Protein AF-A0A967FD04-F1 (afdb_monomer)

Secondary structure (DSSP, 8-state):
-EEEETTS-EEE--HHHHHHHHHHHHHTT-----PBPP--SSHHHHHTTTT----SSS-S-EEE-HHHHHHHHHHHHHHTTT---HHHHHHHHHHHHHHTT--EEE-

Sequence (107 aa):
MDLRSETGAEFRLSRNAWLHILELAKEYGWEPLGTIPPTFDDPLRNLEYKDWEGGYDTNEYQIVTDVDSAEMASALENALQDIASREESVLLAGFISFAKKGSFSID

Radius of gyration: 14.06 Å; Cα contacts (8 Å, |Δi|>4): 167; chains: 1; bounding box: 38×26×35 Å

Foldseek 3Di:
DWKADPVGDIDDDDLVLVVVLVVQLVVLPQDAPAWDADDDPDVVVVVVCPVPPRDDNDQRFTKQFQVSLLSSLVSLVVVLVVDPDPVNNVSSVVSSVVSNVGMMTRD

Mean predicted aligned error: 2.98 Å

Nearest PDB structures (foldseek):
  8x84-assembly1_A  TM=8.175E-01  e=8.573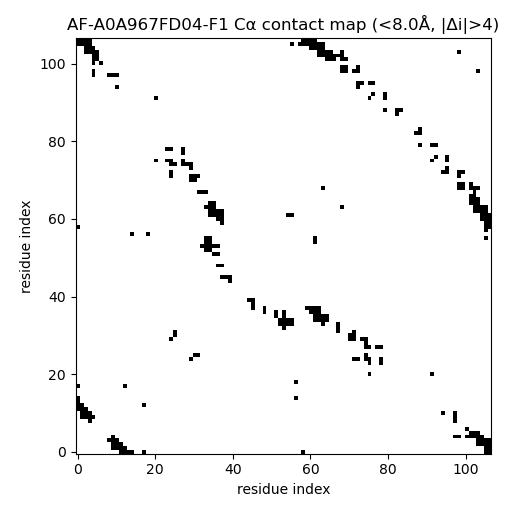E+00  Drosophila melanogaster
  5z5e-assembly1_A  TM=3.043E-01  e=2.248E+00  Nanoarchaeum equitans Kin4-M

Structure (mmCIF, N/CA/C/O backbone):
data_AF-A0A967FD04-F1
#
_entry.id   AF-A0A967FD04-F1
#
loop_
_atom_site.group_PDB
_atom_site.id
_atom_site.type_symbol
_atom_site.label_atom_id
_atom_site.label_alt_id
_atom_site.label_comp_id
_atom_site.label_asym_id
_atom_site.label_entity_id
_atom_site.label_seq_id
_atom_site.pdbx_PDB_ins_code
_atom_site.Cartn_x
_atom_site.Cartn_y
_atom_site.Cartn_z
_atom_site.occupancy
_atom_site.B_iso_or_equiv
_atom_site.auth_seq_id
_atom_site.auth_comp_id
_atom_site.auth_asym_id
_atom_site.auth_atom_id
_atom_site.pdbx_PDB_model_num
ATOM 1 N N . MET A 1 1 ? 8.939 4.785 5.369 1.00 91.44 1 MET A N 1
ATOM 2 C CA . MET A 1 1 ? 8.282 4.049 4.289 1.00 91.44 1 MET A CA 1
ATOM 3 C C . MET A 1 1 ? 7.762 5.107 3.360 1.00 91.44 1 MET A C 1
ATOM 5 O O . MET A 1 1 ? 6.920 5.898 3.786 1.00 91.44 1 MET A O 1
ATOM 9 N N . ASP A 1 2 ? 8.351 5.197 2.179 1.00 94.75 2 ASP A N 1
ATOM 10 C CA . ASP A 1 2 ? 7.984 6.203 1.198 1.00 94.75 2 ASP A CA 1
ATOM 11 C C . ASP A 1 2 ? 7.294 5.479 0.042 1.00 94.75 2 ASP A C 1
ATOM 13 O O . ASP A 1 2 ? 7.808 4.507 -0.490 1.00 94.75 2 ASP A O 1
ATOM 17 N N . LEU A 1 3 ? 6.076 5.894 -0.293 1.00 96.88 3 LEU A N 1
ATOM 18 C CA . LEU A 1 3 ? 5.283 5.2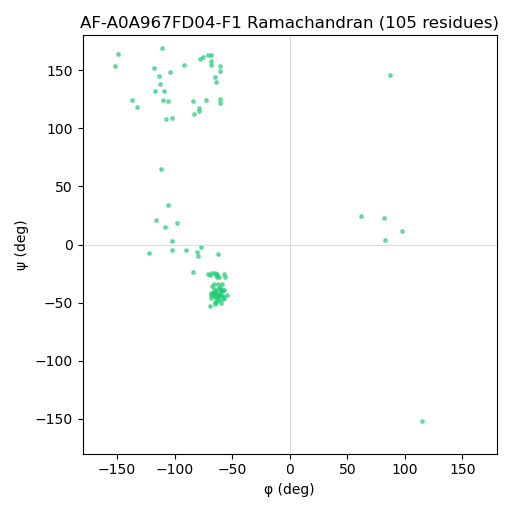74 -1.350 1.00 96.88 3 LEU A CA 1
ATOM 19 C C . LEU A 1 3 ? 5.134 6.250 -2.505 1.00 96.88 3 LEU A C 1
ATOM 21 O O . LEU A 1 3 ? 4.867 7.437 -2.279 1.00 96.88 3 LEU A O 1
ATOM 25 N N . ARG A 1 4 ? 5.252 5.756 -3.737 1.00 96.75 4 ARG A N 1
ATOM 26 C CA . ARG A 1 4 ? 5.159 6.587 -4.941 1.00 96.75 4 ARG A CA 1
ATOM 27 C C . ARG A 1 4 ? 4.237 5.952 -5.974 1.00 96.75 4 ARG A C 1
ATOM 29 O O . ARG A 1 4 ? 4.509 4.871 -6.472 1.00 96.75 4 ARG A O 1
ATOM 36 N N . SER A 1 5 ? 3.155 6.641 -6.325 1.00 94.62 5 SER A N 1
ATOM 37 C CA . SER A 1 5 ? 2.274 6.208 -7.426 1.00 94.62 5 SER A CA 1
ATOM 38 C C . SER A 1 5 ? 2.900 6.488 -8.795 1.00 94.62 5 SER A C 1
ATOM 40 O O . SER A 1 5 ? 3.721 7.403 -8.917 1.00 94.62 5 SER A O 1
ATOM 42 N N . GLU A 1 6 ? 2.413 5.830 -9.848 1.00 88.88 6 GLU A N 1
ATOM 43 C CA . GLU A 1 6 ? 2.800 6.127 -11.241 1.00 88.88 6 GLU A CA 1
ATOM 44 C C . GLU A 1 6 ? 2.559 7.591 -11.650 1.00 88.88 6 GLU A C 1
ATOM 46 O O . GLU A 1 6 ? 3.286 8.154 -12.466 1.00 88.88 6 GLU A O 1
ATOM 51 N N . THR A 1 7 ? 1.574 8.255 -11.036 1.00 89.88 7 THR A N 1
ATOM 52 C CA . THR A 1 7 ? 1.272 9.677 -11.288 1.00 89.88 7 THR A CA 1
ATOM 53 C C . THR A 1 7 ? 2.241 10.650 -10.603 1.00 89.88 7 THR A C 1
ATOM 55 O O . THR A 1 7 ? 2.099 11.866 -10.739 1.00 89.88 7 THR A O 1
ATOM 58 N N . GLY A 1 8 ? 3.207 10.142 -9.831 1.00 91.56 8 GLY A N 1
ATOM 59 C CA . GLY A 1 8 ? 4.159 10.941 -9.060 1.00 91.56 8 GLY A CA 1
ATOM 60 C C . GLY A 1 8 ? 3.636 11.433 -7.708 1.00 91.56 8 GLY A C 1
ATOM 61 O O . GLY A 1 8 ? 4.352 12.153 -7.015 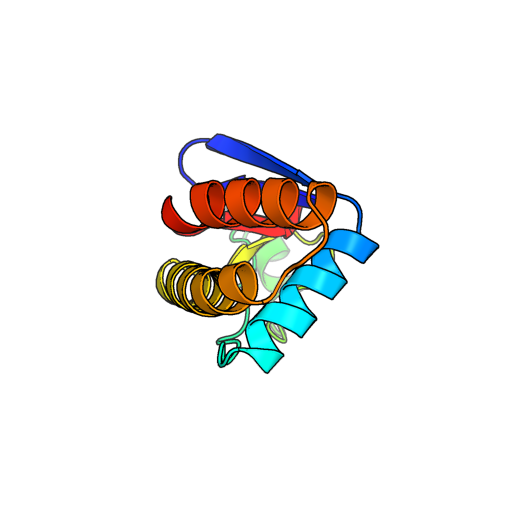1.00 91.56 8 GLY A O 1
ATOM 62 N N . ALA A 1 9 ? 2.417 11.056 -7.300 1.00 94.38 9 ALA A N 1
ATOM 63 C CA . ALA A 1 9 ? 1.963 11.301 -5.933 1.00 94.38 9 ALA A CA 1
ATOM 64 C C . ALA A 1 9 ? 2.824 10.513 -4.936 1.00 94.38 9 ALA A C 1
ATOM 66 O O . ALA A 1 9 ? 3.147 9.353 -5.190 1.00 94.38 9 ALA A O 1
ATOM 67 N N . GLU A 1 10 ? 3.145 11.142 -3.807 1.00 96.31 10 GLU A N 1
ATOM 68 C CA . GLU A 1 10 ? 3.922 10.543 -2.722 1.00 96.31 10 GLU A CA 1
ATOM 69 C C . GLU A 1 10 ? 3.057 10.385 -1.469 1.00 96.31 10 GLU A C 1
ATOM 71 O O . GLU A 1 10 ? 2.226 11.248 -1.163 1.00 96.31 10 GLU A O 1
ATOM 76 N N . PHE A 1 11 ? 3.287 9.313 -0.719 1.00 97.31 11 PHE A N 1
ATOM 77 C CA . PHE A 1 11 ? 2.700 9.105 0.599 1.00 97.31 11 PHE A CA 1
ATOM 78 C C . PHE A 1 11 ? 3.767 8.571 1.551 1.00 97.31 11 PHE A C 1
ATOM 80 O O . PHE A 1 11 ? 4.416 7.570 1.265 1.00 97.31 11 PHE A O 1
ATOM 87 N N . ARG A 1 12 ? 3.986 9.261 2.675 1.00 96.38 12 ARG A N 1
ATOM 88 C CA . ARG A 1 12 ? 5.063 8.933 3.617 1.00 96.38 12 ARG A CA 1
ATOM 89 C C . ARG A 1 12 ? 4.494 8.540 4.961 1.00 96.38 12 ARG A C 1
ATOM 91 O O . ARG A 1 12 ? 3.667 9.254 5.525 1.00 96.38 12 ARG A O 1
ATOM 98 N N . LEU A 1 13 ? 4.989 7.431 5.490 1.00 95.94 13 LEU A N 1
ATOM 99 C CA . LEU A 1 13 ? 4.599 6.907 6.790 1.00 95.94 13 LEU A CA 1
ATOM 100 C C . LEU A 1 13 ? 5.752 6.152 7.457 1.00 95.94 13 LEU A C 1
ATOM 102 O O . LEU A 1 13 ? 6.755 5.788 6.836 1.00 95.94 13 LEU A O 1
ATOM 106 N N . SER A 1 14 ? 5.632 5.925 8.762 1.00 96.06 14 SER A N 1
ATOM 107 C CA . SER A 1 14 ? 6.600 5.096 9.481 1.00 96.06 14 SER A CA 1
ATOM 108 C C . SER A 1 14 ? 6.481 3.629 9.048 1.00 96.06 14 SER A C 1
ATOM 110 O O . SER A 1 14 ? 5.429 3.191 8.583 1.00 96.06 14 SER A O 1
ATOM 112 N N . ARG A 1 15 ? 7.545 2.837 9.240 1.00 94.56 15 ARG A N 1
ATOM 113 C CA . ARG A 1 15 ? 7.493 1.387 8.977 1.00 94.56 15 ARG A CA 1
ATOM 114 C C . ARG A 1 15 ? 6.403 0.698 9.806 1.00 94.56 15 ARG A C 1
ATOM 116 O O . ARG A 1 15 ? 5.709 -0.163 9.290 1.00 94.56 15 ARG A O 1
ATOM 123 N N . ASN A 1 16 ? 6.221 1.111 11.060 1.00 95.69 16 ASN A N 1
ATOM 124 C CA . ASN A 1 16 ? 5.195 0.538 11.935 1.00 95.69 16 ASN A CA 1
ATOM 125 C C . ASN A 1 16 ? 3.784 0.859 11.438 1.00 95.69 16 ASN A C 1
ATOM 127 O O . ASN A 1 16 ? 2.937 -0.023 11.428 1.00 95.69 16 ASN A O 1
ATOM 131 N N . ALA A 1 17 ? 3.548 2.093 10.983 1.00 96.31 17 ALA A N 1
ATOM 132 C CA . ALA A 1 17 ? 2.273 2.472 10.385 1.00 96.31 17 ALA A CA 1
ATOM 133 C C . ALA A 1 17 ? 1.985 1.664 9.111 1.00 96.31 17 ALA A C 1
ATOM 135 O O . ALA A 1 17 ? 0.853 1.255 8.891 1.00 96.31 17 ALA A O 1
ATOM 136 N N . TRP A 1 18 ? 3.009 1.397 8.295 1.00 97.31 18 TRP A N 1
ATOM 137 C CA . TRP A 1 18 ? 2.863 0.562 7.106 1.00 97.31 18 TRP A CA 1
ATOM 138 C C . TRP A 1 18 ? 2.507 -0.888 7.440 1.00 97.31 18 TRP A C 1
ATOM 140 O O . TRP A 1 18 ? 1.539 -1.416 6.905 1.00 97.31 18 TRP A O 1
ATOM 150 N N . LEU A 1 19 ? 3.236 -1.515 8.368 1.00 96.69 19 LEU A N 1
ATOM 151 C CA . LEU A 1 19 ? 2.927 -2.876 8.814 1.00 96.69 19 LEU A CA 1
ATOM 152 C C . LEU A 1 19 ? 1.521 -2.977 9.412 1.00 96.69 19 LEU A C 1
ATOM 154 O O . LEU A 1 19 ? 0.809 -3.929 9.116 1.00 96.69 19 LEU A O 1
ATOM 158 N N . HIS A 1 20 ? 1.116 -1.969 10.187 1.00 96.25 20 HIS A N 1
ATOM 159 C CA . HIS A 1 20 ? -0.234 -1.873 10.738 1.00 96.25 20 HIS A CA 1
ATOM 160 C C . HIS A 1 20 ? -1.301 -1.785 9.643 1.00 96.25 20 HIS A C 1
ATOM 162 O O . HIS A 1 20 ? -2.297 -2.493 9.701 1.00 96.25 20 HIS A O 1
ATOM 168 N N . ILE A 1 21 ? -1.079 -0.977 8.600 1.00 97.62 21 ILE A N 1
ATOM 169 C CA . ILE A 1 21 ? -1.982 -0.908 7.441 1.00 97.62 21 ILE A CA 1
ATOM 170 C C . ILE A 1 21 ? -2.097 -2.270 6.745 1.00 97.62 21 ILE A C 1
ATOM 172 O O . ILE A 1 21 ? -3.204 -2.678 6.405 1.00 97.62 21 ILE A O 1
ATOM 176 N N . LEU A 1 22 ? -0.984 -2.985 6.548 1.00 98.00 22 LEU A N 1
ATOM 177 C CA . LEU A 1 22 ? -0.995 -4.315 5.928 1.00 98.00 22 LEU A CA 1
ATOM 178 C C . LEU A 1 22 ? -1.756 -5.343 6.772 1.00 98.00 22 LEU A C 1
ATOM 180 O O . LEU A 1 22 ? -2.487 -6.163 6.222 1.00 98.00 22 LEU A O 1
ATOM 184 N N . GLU A 1 23 ? -1.563 -5.327 8.091 1.00 97.69 23 GLU A N 1
ATOM 185 C CA . GLU A 1 23 ? -2.273 -6.201 9.028 1.00 97.69 23 GLU A CA 1
ATOM 186 C C . GLU A 1 23 ? -3.772 -5.901 9.014 1.00 97.69 23 GLU A C 1
ATOM 188 O O . GLU A 1 23 ? -4.576 -6.797 8.766 1.00 97.69 23 GLU A O 1
ATOM 19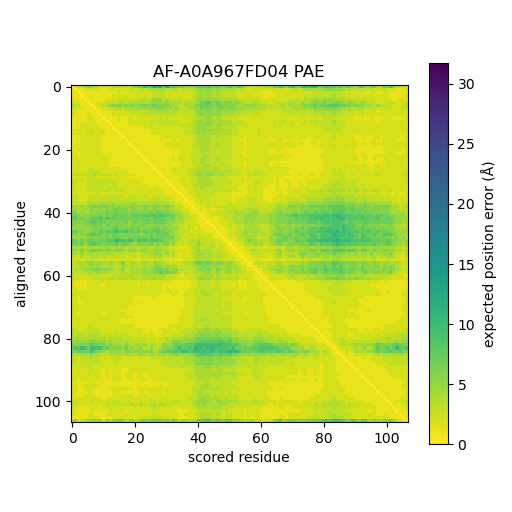3 N N . LEU A 1 24 ? -4.139 -4.626 9.136 1.00 97.75 24 LEU A N 1
ATOM 194 C CA . LEU A 1 24 ? -5.527 -4.189 9.126 1.00 97.75 24 LEU A CA 1
ATOM 195 C C . LEU A 1 24 ? -6.223 -4.507 7.797 1.00 97.75 24 LEU A C 1
ATOM 197 O O . LEU A 1 24 ? -7.341 -5.007 7.786 1.00 97.75 24 LEU A O 1
ATOM 201 N N . ALA A 1 25 ? -5.571 -4.275 6.656 1.00 98.31 25 ALA A N 1
ATOM 202 C CA . ALA A 1 25 ? -6.142 -4.635 5.361 1.00 98.31 25 ALA A CA 1
ATOM 203 C C . ALA A 1 25 ? -6.454 -6.142 5.294 1.00 98.31 25 ALA A C 1
ATOM 205 O O . ALA A 1 25 ? -7.548 -6.518 4.872 1.00 98.31 25 ALA A O 1
ATOM 206 N N . LYS A 1 26 ? -5.536 -7.001 5.764 1.00 98.38 26 LYS A N 1
ATOM 207 C CA . LYS A 1 26 ? -5.744 -8.460 5.811 1.00 98.38 26 LYS 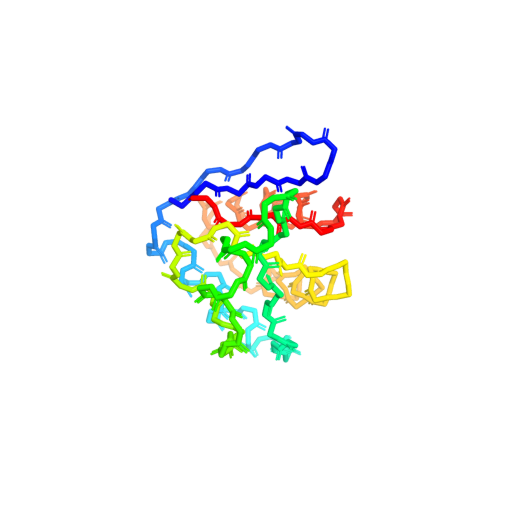A CA 1
ATOM 208 C C . LYS A 1 26 ? -6.906 -8.851 6.716 1.00 98.38 26 LYS A C 1
ATOM 210 O O . LYS A 1 26 ? -7.725 -9.679 6.328 1.00 98.38 26 LYS A O 1
ATOM 215 N N . GLU A 1 27 ? -7.004 -8.247 7.898 1.00 98.19 27 GLU A N 1
ATOM 216 C CA . GLU A 1 27 ? -8.115 -8.485 8.829 1.00 98.19 27 GLU A CA 1
ATOM 217 C C . GLU A 1 27 ? -9.480 -8.158 8.206 1.00 98.19 27 GLU A C 1
ATOM 219 O O . GLU A 1 27 ? -10.461 -8.852 8.472 1.00 98.19 27 GLU A O 1
ATOM 224 N N . TYR A 1 28 ? -9.531 -7.150 7.331 1.00 98.19 28 TYR A N 1
ATOM 225 C CA . TYR A 1 28 ? -10.749 -6.706 6.646 1.00 98.19 28 TYR A CA 1
ATOM 226 C C . TYR A 1 28 ? -10.908 -7.273 5.226 1.00 98.19 28 TYR A C 1
ATOM 228 O O . TYR A 1 28 ? -11.727 -6.780 4.445 1.00 98.19 28 TYR A O 1
ATOM 236 N N . GLY A 1 29 ? -10.182 -8.350 4.911 1.00 97.75 29 GLY A N 1
ATOM 237 C CA . GLY A 1 29 ? -10.433 -9.186 3.737 1.00 97.75 29 GLY A CA 1
ATOM 238 C C . GLY A 1 29 ? -9.580 -8.887 2.509 1.00 97.75 29 GLY A C 1
ATOM 239 O O . GLY A 1 29 ? -9.889 -9.407 1.440 1.00 97.75 29 GLY A O 1
ATOM 240 N N . TRP A 1 30 ? -8.520 -8.083 2.626 1.00 98.44 30 TRP A N 1
ATOM 241 C CA . TRP A 1 30 ? -7.510 -8.008 1.570 1.00 98.44 30 TRP A CA 1
ATOM 242 C C . TRP A 1 30 ? -6.654 -9.280 1.564 1.00 98.44 30 TRP A C 1
ATOM 244 O O . TRP A 1 30 ? -6.032 -9.634 2.568 1.00 98.44 30 TRP A O 1
ATOM 254 N N . GLU A 1 31 ? -6.598 -9.949 0.416 1.00 98.00 31 GLU A N 1
ATOM 255 C CA . GLU A 1 31 ? -5.716 -11.087 0.169 1.00 98.00 31 GLU A CA 1
ATOM 256 C C . GLU A 1 31 ? -4.524 -10.605 -0.672 1.00 98.00 31 GLU A C 1
ATOM 258 O O . GLU A 1 31 ? -4.710 -10.297 -1.847 1.00 98.00 31 GLU A O 1
ATOM 263 N N . PRO A 1 32 ? -3.302 -10.513 -0.108 1.00 97.50 32 PRO A N 1
ATOM 264 C CA . PRO A 1 32 ? -2.163 -9.980 -0.845 1.00 97.50 32 PRO A CA 1
ATOM 265 C C . PRO A 1 32 ? -1.866 -10.806 -2.094 1.00 97.50 32 PRO A C 1
ATOM 267 O O . PRO A 1 32 ? -1.610 -12.009 -2.000 1.00 97.50 32 PRO A O 1
ATOM 270 N N . LEU A 1 33 ? -1.826 -10.143 -3.248 1.00 97.50 33 LEU A N 1
ATOM 271 C CA . LEU A 1 33 ? -1.468 -10.785 -4.517 1.00 97.50 33 LEU A CA 1
ATOM 272 C C . LEU A 1 33 ? 0.047 -10.958 -4.706 1.00 97.50 33 LEU A C 1
ATOM 274 O O . LEU A 1 33 ? 0.485 -11.657 -5.621 1.00 97.50 33 LEU A O 1
ATOM 278 N N . GLY A 1 34 ? 0.837 -10.342 -3.830 1.00 97.00 34 GLY A N 1
ATOM 279 C CA . GLY A 1 34 ? 2.281 -10.221 -3.953 1.00 97.00 34 GLY A CA 1
ATOM 280 C C . GLY A 1 34 ? 2.675 -8.990 -4.767 1.00 97.00 34 GLY A C 1
ATOM 281 O O . GLY A 1 34 ? 1.999 -8.585 -5.715 1.00 97.00 34 GLY A O 1
ATOM 282 N N . THR A 1 35 ? 3.800 -8.388 -4.401 1.00 97.19 35 THR A N 1
ATOM 283 C CA . THR A 1 35 ? 4.406 -7.315 -5.196 1.00 97.19 35 THR A CA 1
ATOM 284 C C . THR A 1 35 ? 5.153 -7.869 -6.405 1.00 97.19 35 THR A C 1
ATOM 286 O O . THR A 1 35 ? 5.562 -9.032 -6.429 1.00 97.19 35 THR A O 1
ATOM 289 N N . ILE A 1 36 ? 5.385 -7.024 -7.407 1.00 95.94 36 ILE A N 1
ATOM 290 C CA . ILE A 1 36 ? 6.282 -7.332 -8.528 1.00 95.94 36 ILE A CA 1
ATOM 291 C C . ILE A 1 36 ? 7.612 -6.583 -8.353 1.00 95.94 36 ILE A C 1
ATOM 293 O O . ILE A 1 36 ? 7.624 -5.486 -7.782 1.00 95.94 36 ILE A O 1
ATOM 297 N N . PRO A 1 37 ? 8.738 -7.143 -8.827 1.00 94.56 37 PRO A N 1
ATOM 298 C CA . PRO A 1 37 ? 10.028 -6.483 -8.695 1.00 94.56 37 PRO A CA 1
ATOM 299 C C . PRO A 1 37 ? 10.107 -5.224 -9.574 1.00 94.56 37 PRO A C 1
ATOM 301 O O . PRO A 1 37 ? 9.441 -5.151 -10.615 1.00 94.56 37 PRO A O 1
ATOM 304 N N . PRO A 1 38 ? 10.952 -4.244 -9.211 1.00 91.69 38 PRO A N 1
ATOM 305 C CA . PRO A 1 38 ? 11.247 -3.122 -10.093 1.00 91.69 38 PRO A CA 1
ATOM 306 C C . PRO A 1 38 ? 11.875 -3.607 -11.407 1.00 91.69 38 PRO A C 1
ATOM 308 O O . PRO A 1 38 ? 12.600 -4.600 -11.449 1.00 91.69 38 PRO A O 1
ATOM 311 N N . THR A 1 39 ? 11.623 -2.873 -12.491 1.00 88.69 39 THR A N 1
ATOM 312 C CA . THR A 1 39 ? 12.245 -3.132 -13.796 1.00 88.69 39 THR A CA 1
ATOM 313 C C . THR A 1 39 ? 13.246 -2.032 -14.125 1.00 88.69 39 THR A C 1
ATOM 315 O O . THR A 1 39 ? 12.931 -0.846 -14.033 1.00 88.69 39 THR A O 1
ATOM 318 N N . PHE A 1 40 ? 14.446 -2.426 -14.544 1.00 87.88 40 PHE A N 1
ATOM 319 C CA . PHE A 1 40 ? 15.515 -1.526 -14.963 1.00 87.88 40 PHE A CA 1
ATOM 320 C C . PHE A 1 40 ? 15.878 -1.747 -16.432 1.00 87.88 40 PHE A C 1
ATOM 322 O O . PHE A 1 40 ? 15.798 -2.865 -16.943 1.00 87.88 40 PHE A O 1
ATOM 329 N N . ASP A 1 41 ? 16.365 -0.692 -17.089 1.00 92.06 41 ASP A N 1
ATOM 330 C CA . ASP A 1 41 ? 16.901 -0.783 -18.456 1.00 92.06 41 ASP A CA 1
ATOM 331 C C . ASP A 1 41 ? 18.145 -1.684 -18.540 1.00 92.06 41 ASP A C 1
ATOM 333 O O . ASP A 1 41 ? 18.435 -2.244 -19.595 1.00 92.06 41 ASP A O 1
ATOM 337 N N . ASP A 1 42 ? 18.883 -1.829 -17.433 1.00 90.94 42 ASP A N 1
ATOM 338 C CA . ASP A 1 42 ? 20.030 -2.729 -17.320 1.00 90.94 42 ASP A CA 1
ATOM 339 C C . ASP A 1 42 ? 19.569 -4.164 -16.989 1.00 90.94 42 ASP A C 1
ATOM 341 O O . ASP A 1 42 ? 19.117 -4.420 -15.865 1.00 90.94 42 ASP A O 1
ATOM 345 N N . PRO A 1 43 ? 19.729 -5.134 -17.911 1.00 89.19 43 PRO A N 1
ATOM 346 C CA . PRO A 1 43 ? 19.320 -6.514 -17.678 1.00 89.19 43 PRO A CA 1
ATOM 347 C C . PRO A 1 43 ? 20.053 -7.187 -16.515 1.00 89.19 43 PRO A C 1
ATOM 349 O O . PRO A 1 43 ? 19.485 -8.086 -15.901 1.00 89.19 43 PRO A O 1
ATOM 352 N N . LEU A 1 44 ? 21.291 -6.781 -16.199 1.00 89.81 44 LEU A N 1
ATOM 353 C CA . LEU A 1 44 ? 22.044 -7.370 -15.087 1.00 89.81 44 LEU A CA 1
ATOM 354 C C . LEU A 1 44 ? 21.410 -7.027 -13.742 1.00 89.81 44 LEU A C 1
ATOM 356 O O . LEU A 1 44 ? 21.362 -7.886 -12.867 1.00 89.81 44 LEU A O 1
ATOM 360 N N . ARG A 1 45 ? 20.859 -5.817 -13.606 1.00 87.00 45 ARG A N 1
ATOM 361 C CA . ARG A 1 45 ? 20.124 -5.411 -12.403 1.00 87.00 45 ARG A CA 1
ATOM 362 C C . ARG A 1 45 ? 18.841 -6.213 -12.239 1.00 87.00 45 ARG A C 1
ATOM 364 O O . ARG A 1 45 ? 18.529 -6.632 -11.136 1.00 87.00 45 ARG A O 1
ATOM 371 N N . ASN A 1 46 ? 18.138 -6.512 -13.330 1.00 87.19 46 ASN A N 1
ATOM 372 C CA . ASN A 1 46 ? 16.928 -7.339 -13.270 1.00 87.19 46 ASN A CA 1
ATOM 373 C C . ASN A 1 46 ? 17.214 -8.779 -12.791 1.00 87.19 46 ASN A C 1
ATOM 375 O O . ASN A 1 46 ? 16.336 -9.412 -12.211 1.00 87.19 46 ASN A O 1
ATOM 379 N N . LEU A 1 47 ? 18.435 -9.304 -12.985 1.00 88.31 47 LEU A N 1
ATOM 380 C CA . LEU A 1 47 ? 18.815 -10.638 -12.493 1.00 88.31 47 LEU A CA 1
ATOM 381 C C . LEU A 1 47 ? 18.892 -10.718 -10.964 1.00 88.31 47 LEU A C 1
ATOM 383 O O . LEU A 1 47 ? 18.742 -11.816 -10.425 1.00 88.31 47 LEU A O 1
ATOM 387 N N . GLU A 1 48 ? 19.109 -9.593 -10.277 1.00 86.12 48 GLU A N 1
ATOM 388 C CA . GLU A 1 48 ? 19.107 -9.525 -8.808 1.00 86.12 48 GLU A CA 1
ATOM 389 C C . GLU A 1 48 ? 1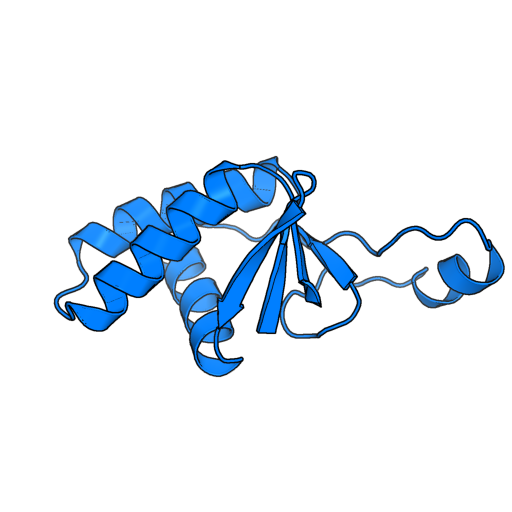7.717 -9.839 -8.233 1.00 86.12 48 GLU A C 1
ATOM 391 O O . GLU A 1 48 ? 17.612 -10.354 -7.125 1.00 86.12 48 GLU A O 1
ATOM 396 N N . TYR A 1 49 ? 16.662 -9.631 -9.027 1.00 88.56 49 TYR A N 1
ATOM 397 C CA . TYR A 1 49 ? 15.263 -9.788 -8.628 1.00 88.56 49 TYR A CA 1
ATOM 398 C C . TYR A 1 49 ? 14.580 -11.012 -9.259 1.00 88.56 49 TYR A C 1
ATOM 400 O O . TYR A 1 49 ? 13.356 -11.120 -9.255 1.00 88.56 49 TYR A O 1
ATOM 408 N N . LYS A 1 50 ? 15.348 -11.953 -9.823 1.00 85.19 50 LYS A N 1
ATOM 409 C CA . LYS A 1 50 ? 14.793 -13.138 -10.505 1.00 85.19 50 LYS A CA 1
ATOM 410 C C . LYS A 1 50 ? 13.997 -14.071 -9.574 1.00 85.19 50 LYS A C 1
ATOM 412 O O . LYS A 1 50 ? 13.107 -14.770 -10.043 1.00 85.19 50 LYS A O 1
ATOM 417 N N . ASP A 1 51 ? 14.339 -14.079 -8.285 1.00 88.44 51 ASP A N 1
ATOM 418 C CA . ASP A 1 51 ? 13.749 -14.935 -7.247 1.00 88.44 51 ASP A CA 1
ATOM 419 C C . ASP A 1 51 ? 12.815 -14.110 -6.333 1.00 88.44 51 ASP A C 1
ATOM 421 O O . ASP A 1 51 ? 12.751 -14.332 -5.129 1.00 88.44 51 ASP A O 1
ATOM 425 N N . TRP A 1 52 ? 12.133 -13.103 -6.896 1.00 92.56 52 TRP A N 1
ATOM 426 C CA . TRP A 1 52 ? 11.263 -12.193 -6.148 1.00 92.56 52 TRP A CA 1
ATOM 427 C C . TRP A 1 52 ? 10.111 -12.934 -5.457 1.00 92.56 52 TRP A C 1
ATOM 429 O O . TRP A 1 52 ? 9.288 -13.571 -6.115 1.00 92.56 52 TRP A O 1
ATOM 439 N N . GLU A 1 53 ? 10.024 -12.812 -4.132 1.00 91.50 53 GLU A N 1
ATOM 440 C CA . GLU A 1 53 ? 9.025 -13.523 -3.320 1.00 91.50 53 GLU A CA 1
ATOM 441 C C . GLU A 1 53 ? 7.710 -12.744 -3.131 1.00 91.50 53 GLU A C 1
ATOM 443 O O . GLU A 1 53 ? 6.763 -13.268 -2.548 1.00 91.50 53 GLU A O 1
ATOM 448 N N . GLY A 1 54 ? 7.622 -11.501 -3.620 1.00 93.19 54 GLY A N 1
ATOM 449 C CA . GLY A 1 54 ? 6.388 -10.708 -3.555 1.00 93.19 54 GLY A CA 1
ATOM 450 C C . GLY A 1 54 ? 6.133 -10.006 -2.218 1.00 93.19 54 GLY A C 1
ATOM 451 O O . GLY A 1 54 ? 4.983 -9.698 -1.908 1.00 93.19 54 GLY A O 1
ATOM 452 N N . GLY A 1 55 ? 7.173 -9.759 -1.416 1.00 93.88 55 GLY A N 1
ATOM 453 C CA . GLY A 1 55 ? 7.068 -9.099 -0.109 1.00 93.88 55 GLY A CA 1
ATOM 454 C C . GLY A 1 55 ? 6.674 -7.615 -0.177 1.00 93.88 55 GLY A C 1
ATOM 455 O O . GLY A 1 55 ? 6.787 -6.971 -1.216 1.00 93.88 55 GLY A O 1
ATOM 456 N N . TYR A 1 56 ? 6.223 -7.068 0.957 1.00 96.00 56 TYR A N 1
ATOM 457 C CA . TYR A 1 56 ? 5.764 -5.672 1.088 1.00 96.00 56 TYR A CA 1
ATOM 458 C C . TYR A 1 56 ? 6.545 -4.884 2.150 1.00 96.00 56 TYR A C 1
ATOM 460 O O . TYR A 1 56 ? 6.299 -3.698 2.344 1.00 96.00 56 TYR A O 1
ATOM 468 N N . ASP A 1 57 ? 7.419 -5.525 2.924 1.00 90.75 57 ASP A N 1
ATOM 469 C CA . ASP A 1 57 ? 7.951 -4.992 4.185 1.00 90.75 57 ASP A CA 1
ATOM 470 C C . ASP A 1 57 ? 9.376 -4.418 4.083 1.00 90.75 57 ASP A C 1
ATOM 472 O O . ASP A 1 57 ? 9.943 -3.968 5.095 1.00 90.75 57 ASP A O 1
ATOM 476 N N . THR A 1 58 ? 9.923 -4.417 2.868 1.00 87.00 58 THR A N 1
ATOM 477 C CA . THR A 1 58 ? 11.233 -3.880 2.487 1.00 87.00 58 THR A CA 1
ATOM 478 C C . THR A 1 58 ? 11.102 -2.626 1.616 1.00 87.00 58 THR A C 1
ATOM 480 O O . THR A 1 58 ? 10.018 -2.271 1.161 1.00 87.00 58 THR A O 1
ATOM 483 N N . ASN A 1 59 ? 12.223 -1.939 1.418 1.00 86.44 59 ASN A N 1
ATOM 484 C CA . ASN A 1 59 ? 12.349 -0.716 0.629 1.00 86.44 59 ASN A CA 1
ATOM 485 C C . ASN A 1 59 ? 13.184 -1.023 -0.624 1.00 86.44 59 ASN A C 1
ATOM 487 O O . ASN A 1 59 ? 14.334 -0.597 -0.740 1.00 86.44 59 ASN A O 1
ATOM 491 N N . GLU A 1 60 ? 12.664 -1.871 -1.506 1.00 88.75 60 GLU A N 1
ATOM 492 C CA . GLU A 1 60 ? 13.400 -2.396 -2.664 1.00 88.75 60 GLU A CA 1
ATOM 493 C C . GLU A 1 60 ? 12.778 -1.953 -3.990 1.00 88.75 60 GLU A C 1
ATOM 495 O O . GLU A 1 60 ? 13.026 -2.568 -5.026 1.00 88.75 60 GLU A O 1
ATOM 500 N N . TYR A 1 61 ? 12.000 -0.863 -3.972 1.00 91.44 61 TYR A N 1
ATOM 501 C CA . TYR A 1 61 ? 11.243 -0.348 -5.116 1.00 91.44 61 TYR A CA 1
ATOM 502 C C . TYR A 1 61 ? 10.198 -1.338 -5.638 1.00 91.44 61 TYR A C 1
ATOM 504 O O . TYR A 1 61 ? 9.811 -1.280 -6.807 1.00 91.44 61 TYR A O 1
ATOM 512 N N . GLN A 1 62 ? 9.738 -2.256 -4.785 1.00 94.69 62 GLN A N 1
ATOM 513 C CA . GLN A 1 62 ? 8.722 -3.219 -5.177 1.00 94.69 62 GLN A CA 1
ATOM 514 C C . GLN A 1 62 ? 7.399 -2.543 -5.499 1.00 94.69 62 GLN A C 1
ATOM 516 O O . GLN A 1 62 ? 7.021 -1.554 -4.871 1.00 94.69 62 GLN A O 1
ATOM 521 N N . ILE A 1 63 ? 6.700 -3.085 -6.486 1.00 96.56 63 ILE A N 1
ATOM 522 C CA . ILE A 1 63 ? 5.502 -2.476 -7.046 1.00 96.56 63 ILE A CA 1
ATOM 523 C C . ILE A 1 63 ? 4.282 -3.249 -6.557 1.00 96.56 63 ILE A C 1
ATOM 525 O O . ILE A 1 63 ? 4.153 -4.455 -6.780 1.00 96.56 63 ILE A O 1
ATOM 529 N N . VAL A 1 64 ? 3.365 -2.528 -5.922 1.00 97.62 64 VAL A N 1
ATOM 530 C CA . VAL A 1 64 ? 2.002 -2.977 -5.644 1.00 97.62 64 VAL A CA 1
ATOM 531 C C . VAL A 1 64 ? 1.167 -2.702 -6.893 1.00 97.62 64 VAL A C 1
ATOM 533 O O . VAL A 1 64 ? 1.138 -1.572 -7.385 1.00 97.62 64 VAL A O 1
ATOM 536 N N . THR A 1 65 ? 0.525 -3.734 -7.443 1.00 97.69 65 THR A N 1
ATOM 537 C CA . THR A 1 65 ? -0.238 -3.620 -8.700 1.00 97.69 65 THR A CA 1
ATOM 538 C C . THR A 1 65 ? -1.529 -2.816 -8.519 1.00 97.69 65 THR A C 1
ATOM 540 O O . THR A 1 65 ? -2.007 -2.654 -7.400 1.00 97.69 65 THR A O 1
ATOM 543 N N . ASP A 1 66 ? -2.133 -2.345 -9.616 1.00 97.69 66 ASP A N 1
ATOM 544 C CA . ASP A 1 66 ? -3.425 -1.639 -9.571 1.00 97.69 66 ASP A CA 1
ATOM 545 C C . ASP A 1 66 ? -4.517 -2.453 -8.868 1.00 97.69 66 ASP A C 1
ATOM 547 O O . ASP A 1 66 ? -5.282 -1.914 -8.070 1.00 97.69 66 ASP A O 1
ATOM 551 N N . VAL A 1 67 ? -4.582 -3.754 -9.171 1.00 97.94 67 VAL A N 1
ATOM 552 C CA . VAL A 1 67 ? -5.581 -4.670 -8.608 1.00 97.94 67 VAL A CA 1
ATOM 553 C C . VAL A 1 67 ? -5.366 -4.805 -7.106 1.00 97.94 67 VAL A C 1
ATOM 555 O O . VAL A 1 67 ? -6.285 -4.563 -6.330 1.00 97.94 67 VAL A O 1
ATOM 558 N N . ASP A 1 68 ? -4.134 -5.100 -6.703 1.00 98.12 68 ASP A N 1
ATOM 559 C CA . ASP A 1 68 ? -3.776 -5.313 -5.302 1.00 98.12 68 ASP A CA 1
ATOM 560 C C . ASP A 1 68 ? -3.952 -4.030 -4.467 1.00 98.12 68 ASP A C 1
ATOM 562 O O . ASP A 1 68 ? -4.499 -4.054 -3.367 1.00 98.12 68 ASP A O 1
ATOM 566 N N . SER A 1 69 ? -3.580 -2.878 -5.033 1.00 97.94 69 SER A N 1
ATOM 567 C CA . SER A 1 69 ? -3.787 -1.551 -4.441 1.00 97.94 69 SER A CA 1
ATOM 568 C C . SER A 1 69 ? -5.276 -1.231 -4.253 1.00 97.94 69 SER A C 1
ATOM 570 O O . SER A 1 69 ? -5.687 -0.742 -3.196 1.00 97.94 69 SER A O 1
ATOM 572 N N . ALA A 1 70 ? -6.113 -1.538 -5.250 1.00 98.06 70 ALA A N 1
ATOM 573 C CA . ALA A 1 70 ? -7.554 -1.311 -5.183 1.00 98.06 70 ALA A CA 1
ATOM 574 C C . ALA A 1 70 ? -8.244 -2.224 -4.156 1.00 98.06 70 ALA A C 1
ATOM 576 O O . ALA A 1 70 ? -9.104 -1.757 -3.404 1.00 98.06 70 ALA A O 1
ATOM 577 N N . GLU A 1 71 ? -7.861 -3.500 -4.096 1.00 98.44 71 GLU A N 1
ATOM 578 C CA . GLU A 1 71 ? -8.383 -4.457 -3.116 1.00 98.44 71 GLU A CA 1
ATOM 579 C C . GLU A 1 71 ? -7.958 -4.082 -1.691 1.00 98.44 71 GLU A C 1
ATOM 581 O O . GLU A 1 71 ? -8.802 -4.034 -0.791 1.00 98.44 71 GLU A O 1
ATOM 586 N N . MET A 1 72 ? -6.692 -3.694 -1.500 1.00 98.44 72 MET A N 1
ATOM 587 C CA . MET A 1 72 ? -6.188 -3.170 -0.228 1.00 98.44 72 MET A CA 1
ATOM 588 C C . MET A 1 72 ? -6.970 -1.926 0.208 1.00 98.44 72 MET A C 1
ATOM 590 O O . MET A 1 72 ? -7.423 -1.842 1.351 1.00 98.44 72 MET A O 1
ATOM 594 N N . ALA A 1 73 ? -7.185 -0.968 -0.698 1.00 98.38 73 ALA A N 1
ATOM 595 C CA . ALA A 1 73 ? -7.966 0.230 -0.406 1.00 98.38 73 ALA A CA 1
ATOM 596 C C . ALA A 1 73 ? -9.408 -0.112 -0.005 1.00 98.38 73 ALA A C 1
ATOM 598 O O . ALA A 1 73 ? -9.920 0.453 0.960 1.00 98.38 73 ALA A O 1
ATOM 599 N N . SER A 1 74 ? -10.051 -1.049 -0.707 1.00 98.25 74 SER A N 1
ATOM 600 C CA . SER A 1 74 ? -11.420 -1.475 -0.403 1.00 98.25 74 SER A CA 1
ATOM 601 C C . SER A 1 74 ? -11.535 -2.132 0.975 1.00 98.25 74 SER A C 1
ATOM 603 O O . SER A 1 74 ? -12.504 -1.871 1.688 1.00 98.25 74 SER A O 1
ATOM 605 N N . ALA A 1 75 ? -10.572 -2.969 1.370 1.00 98.44 75 ALA A N 1
ATOM 606 C CA . ALA A 1 75 ? -10.561 -3.577 2.700 1.00 98.44 75 ALA A CA 1
ATOM 607 C C . ALA A 1 75 ? -10.403 -2.514 3.800 1.00 98.44 75 ALA A C 1
ATOM 609 O O . ALA A 1 75 ? -11.129 -2.515 4.794 1.00 98.44 75 ALA A O 1
ATOM 610 N N . LEU A 1 76 ? -9.515 -1.541 3.588 1.00 98.38 76 LEU A N 1
ATOM 611 C CA . LEU A 1 76 ? -9.280 -0.462 4.548 1.00 98.38 76 LEU A CA 1
ATOM 612 C C . LEU A 1 76 ? -10.460 0.513 4.666 1.00 98.38 76 LEU A C 1
ATOM 614 O O . LEU A 1 76 ? -10.645 1.114 5.721 1.00 98.38 76 LEU A O 1
ATOM 618 N N . GLU A 1 77 ? -11.289 0.660 3.630 1.00 97.81 77 GLU A N 1
ATOM 619 C CA . GLU A 1 77 ? -12.548 1.411 3.730 1.00 97.81 77 GLU A CA 1
ATOM 620 C C . GLU A 1 77 ? -13.557 0.749 4.668 1.00 97.81 77 GLU A C 1
ATOM 622 O O . GLU A 1 77 ? -14.286 1.453 5.370 1.00 97.81 77 GLU A O 1
ATOM 627 N N . ASN A 1 78 ? -13.580 -0.586 4.717 1.00 96.50 78 ASN A N 1
ATOM 628 C CA . ASN A 1 78 ? -14.370 -1.307 5.710 1.00 96.50 78 ASN A CA 1
ATOM 629 C C . ASN A 1 78 ? -13.775 -1.095 7.105 1.00 96.50 78 ASN A C 1
ATOM 631 O O . ASN A 1 78 ? -14.506 -0.721 8.019 1.00 96.50 78 ASN A O 1
ATOM 635 N N . ALA A 1 79 ? -12.450 -1.219 7.239 1.00 96.50 79 ALA A N 1
ATOM 636 C CA . ALA A 1 79 ? -11.755 -0.996 8.506 1.00 96.50 79 ALA A CA 1
ATOM 637 C C . ALA A 1 79 ? -12.001 0.401 9.083 1.00 96.50 79 ALA A C 1
ATOM 639 O O . ALA A 1 79 ? -12.210 0.558 10.283 1.00 96.50 79 ALA A O 1
ATOM 640 N N . LEU A 1 80 ? -12.044 1.425 8.228 1.00 95.12 80 LEU A N 1
ATOM 641 C CA . LEU A 1 80 ? -12.245 2.814 8.634 1.00 95.12 80 LEU A CA 1
ATOM 642 C C . LEU A 1 80 ? -13.547 3.040 9.424 1.00 95.12 80 LEU A C 1
ATOM 644 O O . LEU A 1 80 ? -13.613 3.984 10.211 1.00 95.12 80 LEU A O 1
ATOM 648 N N . GLN A 1 81 ? -14.565 2.193 9.238 1.00 92.44 81 GLN A N 1
ATOM 649 C CA . GLN A 1 81 ? -15.845 2.290 9.951 1.00 92.44 81 GLN A CA 1
ATOM 650 C C . GLN A 1 81 ? -15.729 1.905 11.433 1.00 92.44 81 GLN A C 1
ATOM 652 O O . GLN A 1 81 ? -16.494 2.416 12.252 1.00 92.44 81 GLN A O 1
ATOM 657 N N . ASP A 1 82 ? -14.741 1.076 11.773 1.00 94.31 82 ASP A N 1
ATOM 658 C CA . ASP A 1 82 ? -14.538 0.519 13.113 1.00 94.31 82 ASP A CA 1
ATOM 659 C C . ASP A 1 82 ? -13.408 1.229 13.890 1.00 94.31 82 ASP A C 1
ATOM 661 O O . ASP A 1 82 ? -13.199 0.993 15.084 1.00 94.31 82 ASP A O 1
ATOM 665 N N . ILE A 1 83 ? -12.696 2.161 13.245 1.00 91.69 83 ILE A N 1
ATOM 666 C CA . ILE A 1 83 ? -11.592 2.921 13.844 1.00 91.69 83 ILE A CA 1
ATOM 667 C C . ILE A 1 83 ? -12.139 4.055 14.720 1.00 91.69 83 ILE A C 1
ATOM 669 O O . ILE A 1 83 ? -12.701 5.037 14.235 1.00 91.69 83 ILE A O 1
ATOM 673 N N . ALA A 1 84 ? -11.895 3.975 16.030 1.00 86.88 84 ALA A N 1
ATOM 674 C CA . ALA A 1 84 ? -12.260 5.032 16.979 1.00 86.88 84 ALA A CA 1
ATOM 675 C C . ALA A 1 84 ? -11.219 6.169 17.069 1.00 86.88 84 ALA A C 1
ATOM 677 O O . ALA A 1 84 ? -11.535 7.285 17.495 1.00 86.88 84 ALA A O 1
ATOM 678 N N . SER A 1 85 ? -9.962 5.892 16.710 1.00 94.31 85 SER A N 1
ATOM 679 C CA . SER A 1 85 ? -8.861 6.853 16.802 1.00 94.31 85 SER A CA 1
ATOM 680 C C . SER A 1 85 ? -8.894 7.845 15.643 1.00 94.31 85 SER A C 1
ATOM 682 O O . SER A 1 85 ? -8.678 7.482 14.492 1.00 94.31 85 SER A O 1
ATOM 684 N N . ARG A 1 86 ? -9.077 9.136 15.945 1.00 91.94 86 ARG A N 1
ATOM 685 C CA . ARG A 1 86 ? -9.103 10.189 14.916 1.00 91.94 86 ARG A CA 1
ATOM 686 C C . ARG A 1 86 ? -7.807 10.269 14.108 1.00 91.94 86 ARG A C 1
ATOM 688 O O . ARG A 1 86 ? -7.859 10.540 12.913 1.00 91.94 86 ARG A O 1
ATOM 695 N N . GLU A 1 87 ? -6.659 10.108 14.759 1.00 92.44 87 GLU A N 1
ATOM 696 C CA . GLU A 1 87 ? -5.354 10.158 14.089 1.00 92.44 87 GLU A CA 1
ATOM 697 C C . GLU A 1 87 ? -5.217 9.015 13.081 1.00 92.44 87 GLU A C 1
ATOM 699 O O . GLU A 1 87 ? -4.850 9.232 11.928 1.00 92.44 87 GLU A O 1
ATOM 704 N N . GLU A 1 88 ? -5.607 7.816 13.504 1.00 93.50 88 GLU A N 1
ATOM 705 C CA . GLU A 1 88 ? -5.575 6.617 12.680 1.00 93.50 88 GLU A CA 1
ATOM 706 C C . GLU A 1 88 ? -6.567 6.707 11.516 1.00 93.50 88 GLU A C 1
ATOM 708 O O . GLU A 1 88 ? -6.195 6.427 10.379 1.00 93.50 88 GLU A O 1
ATOM 713 N N . SER A 1 89 ? -7.786 7.210 11.753 1.00 94.94 89 SER A N 1
ATOM 714 C CA . SER A 1 89 ? -8.762 7.446 10.684 1.00 94.94 89 SER A CA 1
ATOM 715 C C . SER A 1 89 ? -8.231 8.413 9.623 1.00 94.94 89 SER A C 1
ATOM 717 O O . SER A 1 89 ? -8.465 8.213 8.434 1.00 94.94 89 SER A O 1
ATOM 719 N N . VAL A 1 90 ? -7.519 9.473 10.028 1.00 96.62 90 VAL A N 1
ATOM 720 C CA . VAL A 1 90 ? -6.931 10.444 9.089 1.00 96.62 90 VAL A CA 1
ATOM 721 C C . VAL A 1 90 ? -5.801 9.809 8.282 1.00 96.62 90 VAL A C 1
ATOM 723 O O . VAL A 1 90 ? -5.742 10.014 7.068 1.00 96.62 90 VAL A O 1
ATOM 726 N N . LEU A 1 91 ? -4.932 9.028 8.929 1.00 96.38 91 LEU A N 1
ATOM 727 C CA . LEU A 1 91 ? -3.862 8.295 8.253 1.00 96.38 91 LEU A CA 1
ATOM 728 C C . LEU A 1 91 ? -4.434 7.316 7.219 1.00 96.38 91 LEU A C 1
ATOM 730 O O . LEU A 1 91 ? -4.024 7.351 6.059 1.00 96.38 91 LEU A O 1
ATOM 734 N N . LEU A 1 92 ? -5.403 6.491 7.626 1.00 97.00 92 LEU A N 1
ATOM 735 C CA . LEU A 1 92 ? -6.060 5.509 6.766 1.00 97.00 92 LEU A CA 1
ATOM 736 C C . LEU A 1 92 ? -6.778 6.176 5.599 1.00 97.00 92 LEU A C 1
ATOM 738 O O . LEU A 1 92 ? -6.560 5.787 4.459 1.00 97.00 92 LEU A O 1
ATOM 742 N N . ALA A 1 93 ? -7.566 7.225 5.843 1.00 97.62 93 ALA A N 1
ATOM 743 C CA . ALA A 1 93 ? -8.240 7.959 4.773 1.00 97.62 93 ALA A CA 1
ATOM 744 C C . ALA A 1 93 ? -7.243 8.581 3.778 1.00 97.62 93 ALA A C 1
ATOM 746 O O . ALA A 1 93 ? -7.479 8.574 2.567 1.00 97.62 93 ALA A O 1
ATOM 747 N N . GLY A 1 94 ? -6.113 9.093 4.277 1.00 97.88 94 GLY A N 1
ATOM 748 C CA . GLY A 1 94 ? -5.021 9.590 3.445 1.00 97.88 94 GLY A CA 1
ATOM 749 C C . GLY A 1 94 ? -4.412 8.493 2.573 1.00 97.88 94 GLY A C 1
ATOM 750 O O . GLY A 1 94 ? -4.258 8.690 1.367 1.00 97.88 94 GLY A O 1
ATOM 751 N N . PHE A 1 95 ? -4.122 7.332 3.165 1.00 98.19 95 PHE A N 1
ATOM 752 C CA . PHE A 1 95 ? -3.578 6.185 2.446 1.00 98.19 95 PHE A CA 1
ATOM 753 C C . PHE A 1 95 ? -4.571 5.622 1.420 1.00 98.19 95 PHE A C 1
ATOM 755 O O . PHE A 1 95 ? -4.196 5.412 0.275 1.00 98.19 95 PHE A O 1
ATOM 762 N N . ILE A 1 96 ? -5.848 5.459 1.775 1.00 98.12 96 ILE A N 1
ATOM 763 C CA . ILE A 1 96 ? -6.907 4.993 0.863 1.00 98.12 96 ILE A CA 1
ATOM 764 C C . ILE A 1 96 ? -6.998 5.911 -0.361 1.00 98.12 96 ILE A C 1
ATOM 766 O O . ILE A 1 96 ? -7.041 5.442 -1.496 1.00 98.12 96 ILE A O 1
ATOM 770 N N . SER A 1 97 ? -6.985 7.231 -0.151 1.00 97.56 97 SER A N 1
ATOM 771 C CA . SER A 1 97 ? -6.992 8.213 -1.244 1.00 97.56 97 SER A CA 1
ATOM 772 C C . SER A 1 97 ? -5.753 8.108 -2.141 1.00 97.56 97 SER A C 1
ATOM 774 O O . SER A 1 97 ? -5.836 8.333 -3.349 1.00 97.56 97 SER A O 1
ATOM 776 N N . PHE A 1 98 ? -4.602 7.758 -1.565 1.00 98.06 98 PHE A N 1
ATOM 777 C CA . PHE A 1 98 ? -3.382 7.476 -2.313 1.00 98.06 98 PHE A CA 1
ATOM 778 C C . PHE A 1 98 ? -3.490 6.170 -3.117 1.00 98.06 98 PHE A C 1
ATOM 780 O O . PHE A 1 98 ? -3.307 6.213 -4.331 1.00 98.06 98 PHE A O 1
ATOM 787 N N . ALA A 1 99 ? -3.850 5.054 -2.480 1.00 97.50 99 ALA A N 1
ATOM 788 C CA . ALA A 1 99 ? -3.951 3.730 -3.099 1.00 97.50 99 ALA A CA 1
ATOM 789 C C . ALA A 1 99 ? -4.982 3.698 -4.243 1.00 97.50 99 ALA A C 1
ATOM 791 O O . ALA A 1 99 ? -4.744 3.135 -5.306 1.00 97.50 99 ALA A O 1
ATOM 792 N N . LYS A 1 100 ? -6.094 4.433 -4.112 1.00 96.25 100 LYS A N 1
ATOM 793 C CA . LYS A 1 100 ? -7.101 4.568 -5.181 1.00 96.25 100 LYS A CA 1
ATOM 794 C C . LYS A 1 100 ? -6.601 5.233 -6.469 1.00 96.25 100 LYS A C 1
ATOM 796 O O . LYS A 1 100 ? -7.342 5.264 -7.450 1.0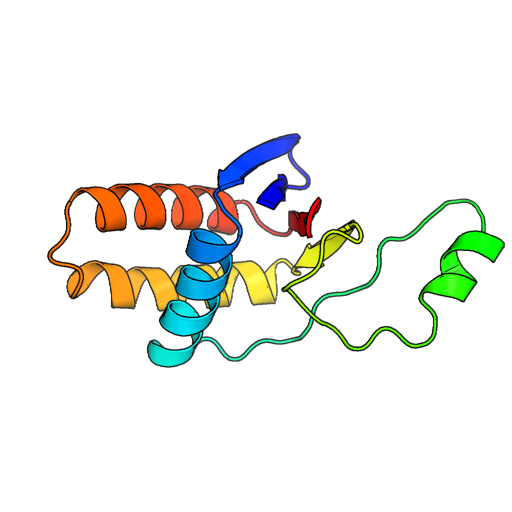0 96.25 100 LYS A O 1
ATOM 801 N N . LYS A 1 101 ? -5.382 5.779 -6.489 1.00 95.00 101 LYS A N 1
ATOM 802 C CA . LYS A 1 101 ? -4.759 6.321 -7.707 1.00 95.00 101 LYS A CA 1
ATOM 803 C C . LYS A 1 101 ? -4.144 5.243 -8.601 1.00 95.00 101 LYS A C 1
ATOM 805 O O . LYS A 1 101 ? -3.728 5.590 -9.701 1.00 95.00 101 LYS A O 1
ATOM 810 N N . GLY A 1 102 ? -4.114 3.990 -8.148 1.00 96.00 102 GLY A N 1
ATOM 811 C CA . GLY A 1 102 ? -3.575 2.851 -8.884 1.00 96.00 102 GLY A CA 1
ATOM 812 C C . GLY A 1 102 ? -2.351 2.256 -8.197 1.00 96.00 102 GLY A C 1
ATOM 813 O O . GLY A 1 102 ? -2.207 2.321 -6.972 1.00 96.00 102 GLY A O 1
ATOM 814 N N . SER A 1 103 ? -1.487 1.664 -9.006 1.00 97.19 103 SER A N 1
ATOM 815 C CA . SER A 1 103 ? -0.232 1.046 -8.617 1.00 97.19 103 SER A CA 1
ATOM 816 C C . SER A 1 103 ? 0.719 2.050 -7.960 1.00 97.19 103 SER A C 1
ATOM 818 O O . SER A 1 103 ? 0.681 3.270 -8.194 1.00 97.19 103 SER A O 1
ATOM 820 N N . PHE 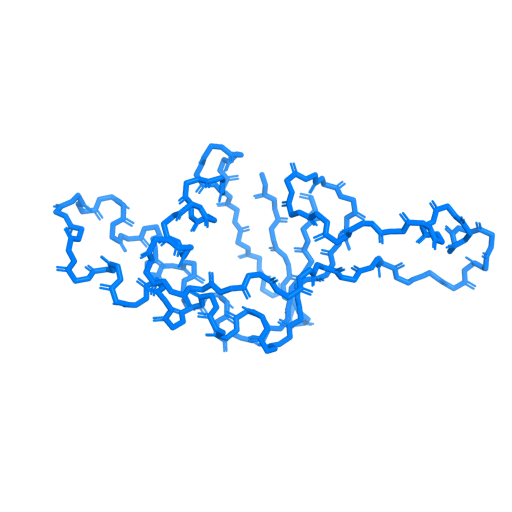A 1 104 ? 1.598 1.529 -7.109 1.00 97.25 104 PHE A N 1
ATOM 821 C CA . PHE A 1 104 ? 2.632 2.325 -6.460 1.00 97.25 104 PHE A CA 1
ATOM 822 C C . PHE A 1 104 ? 3.868 1.494 -6.108 1.00 97.25 104 PHE A C 1
ATOM 824 O O . PHE A 1 104 ? 3.770 0.287 -5.894 1.00 97.25 104 PHE A O 1
ATOM 831 N N . SER A 1 105 ? 5.027 2.151 -6.024 1.00 96.88 105 SER A N 1
ATOM 832 C CA . SER A 1 105 ? 6.272 1.573 -5.517 1.00 96.88 105 SER A CA 1
ATOM 833 C C . SER A 1 105 ? 6.448 1.814 -4.020 1.00 96.88 105 SER A C 1
ATOM 835 O O . SER 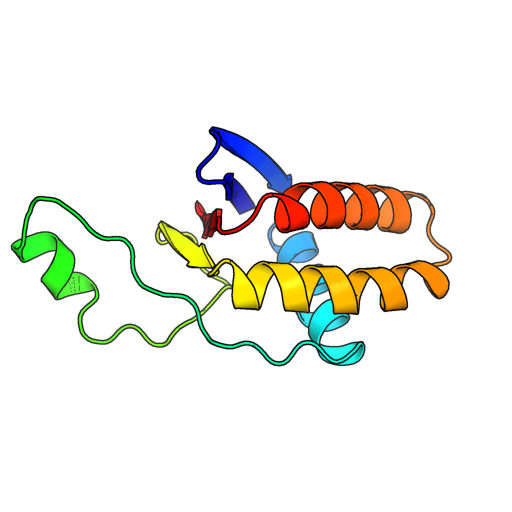A 1 105 ? 5.914 2.782 -3.464 1.00 96.88 105 SER A O 1
ATOM 837 N N . ILE A 1 106 ? 7.218 0.928 -3.388 1.00 96.06 106 ILE A N 1
ATOM 838 C CA . ILE A 1 106 ? 7.678 1.026 -2.002 1.00 96.06 106 ILE A CA 1
ATOM 839 C C . ILE A 1 106 ? 9.179 1.365 -1.999 1.00 96.06 106 ILE A C 1
ATOM 841 O O . ILE A 1 106 ? 10.010 0.513 -2.320 1.00 96.06 106 ILE A O 1
ATOM 845 N N . ASP A 1 107 ? 9.508 2.605 -1.631 1.00 90.06 107 ASP A N 1
ATOM 846 C CA . ASP A 1 107 ? 10.854 3.200 -1.607 1.00 90.06 107 ASP A CA 1
ATOM 847 C C . ASP A 1 107 ? 11.416 3.305 -0.172 1.00 90.06 107 ASP A C 1
ATOM 849 O O . ASP A 1 107 ? 10.652 3.521 0.813 1.00 90.06 107 ASP A O 1
#

Solvent-accessible surface area (backbone atoms only — not comparable to full-atom values): 5874 Å² total; per-residue (Å²): 75,39,32,37,32,86,88,69,52,74,50,78,46,52,62,66,59,50,52,48,50,55,52,50,13,42,76,46,69,26,76,86,78,49,30,45,68,58,85,58,94,49,67,74,65,41,59,78,49,71,81,66,84,26,69,81,90,64,68,73,41,31,28,40,43,44,67,50,24,42,44,35,27,55,12,40,59,59,46,53,76,75,53,83,49,69,69,57,41,52,52,50,54,52,48,35,63,53,28,67,74,31,31,31,31,30,70

pLDDT: mean 94.7, std 3.66, range [85.19, 98.44]